Protein AF-A0A7X6Y5I0-F1 (afdb_monomer)

Secondary structure (DSSP, 8-state):
--HHHHHHHTTS-HHHHHTT-SSHHHHHHHHHHHHHHHHHHHHHHHHTT--SHHHHHHHHHHHHHHHHHH-HHHHHIIIIIT--S-HHHHHHHHHHHHHHHHHHHHHHHHHHHTT-B-TTS-HHHHHHHHHHHHHHHHHHHHHHT--S-GGGGHHHHHHHHHHHHB---

Structure (mmCIF, N/CA/C/O backbone):
data_AF-A0A7X6Y5I0-F1
#
_entry.id   AF-A0A7X6Y5I0-F1
#
loop_
_atom_site.group_PDB
_atom_site.id
_atom_site.type_symbol
_atom_site.label_atom_id
_atom_site.label_alt_id
_atom_site.label_comp_id
_atom_site.label_asym_id
_atom_site.label_entity_id
_atom_site.label_seq_id
_atom_site.pdbx_PDB_ins_code
_atom_site.Cartn_x
_atom_site.Cartn_y
_atom_site.Cartn_z
_atom_site.occupancy
_atom_site.B_iso_or_equiv
_atom_site.auth_seq_id
_atom_site.auth_comp_id
_atom_site.auth_asym_id
_atom_site.auth_atom_id
_atom_site.pdbx_PDB_model_num
ATOM 1 N N . THR A 1 1 ? 11.847 5.001 -22.463 1.00 60.69 1 THR A N 1
ATOM 2 C CA . THR A 1 1 ? 12.990 4.065 -22.588 1.00 60.69 1 THR A CA 1
ATOM 3 C C . THR A 1 1 ? 12.675 3.040 -23.655 1.00 60.69 1 THR A C 1
ATOM 5 O O . THR A 1 1 ? 11.566 2.531 -23.629 1.00 60.69 1 THR A O 1
ATOM 8 N N . GLN A 1 2 ? 13.578 2.782 -24.606 1.00 79.06 2 GLN A N 1
ATOM 9 C CA . GLN A 1 2 ? 13.380 1.762 -25.652 1.00 79.06 2 GLN A CA 1
ATOM 10 C C . GLN A 1 2 ? 13.769 0.368 -25.135 1.00 79.06 2 GLN A C 1
ATOM 12 O O . GLN A 1 2 ? 14.699 0.272 -24.335 1.00 79.06 2 GLN A O 1
ATOM 17 N N . VAL A 1 3 ? 13.113 -0.692 -25.620 1.00 80.06 3 VAL A N 1
ATOM 18 C CA . VAL A 1 3 ? 13.410 -2.100 -25.270 1.00 80.06 3 VAL A CA 1
ATOM 19 C C . VAL A 1 3 ? 14.892 -2.440 -25.495 1.00 80.06 3 VAL A C 1
ATOM 21 O O . VAL A 1 3 ? 15.520 -3.036 -24.627 1.00 80.06 3 VAL A O 1
ATOM 24 N N . ALA A 1 4 ? 15.497 -1.932 -26.572 1.00 79.12 4 ALA A N 1
ATOM 25 C CA . ALA A 1 4 ? 16.930 -2.079 -26.853 1.00 79.12 4 ALA A CA 1
ATOM 26 C C . ALA A 1 4 ? 17.844 -1.507 -25.748 1.00 79.12 4 ALA A C 1
ATOM 28 O O . ALA A 1 4 ? 18.912 -2.040 -25.459 1.00 79.12 4 ALA A O 1
ATOM 29 N N . ARG A 1 5 ? 17.425 -0.428 -25.065 1.00 83.44 5 ARG A N 1
ATOM 30 C CA . ARG A 1 5 ? 18.179 0.095 -23.912 1.00 83.44 5 ARG A CA 1
ATOM 31 C C . ARG A 1 5 ? 18.096 -0.842 -22.710 1.00 83.44 5 ARG A C 1
ATOM 33 O O . ARG A 1 5 ? 19.075 -0.941 -21.986 1.00 83.44 5 ARG A O 1
ATOM 40 N N . ILE A 1 6 ? 16.960 -1.510 -22.510 1.00 82.38 6 ILE A N 1
ATOM 41 C CA . ILE A 1 6 ? 16.786 -2.502 -21.439 1.00 82.38 6 ILE A CA 1
ATOM 42 C C . ILE A 1 6 ? 17.673 -3.719 -21.718 1.00 82.38 6 ILE A C 1
ATOM 44 O O . ILE A 1 6 ? 18.397 -4.147 -20.827 1.00 82.38 6 ILE A O 1
ATOM 48 N N . ALA A 1 7 ? 17.681 -4.214 -22.959 1.00 83.81 7 ALA A N 1
ATOM 49 C CA . ALA A 1 7 ? 18.542 -5.318 -23.383 1.00 83.81 7 ALA A CA 1
ATOM 50 C C . ALA A 1 7 ? 20.028 -5.005 -23.145 1.00 83.81 7 ALA A C 1
ATOM 52 O O . ALA A 1 7 ? 20.736 -5.785 -22.507 1.00 83.81 7 ALA A O 1
ATOM 53 N N . LYS A 1 8 ? 20.469 -3.811 -23.566 1.00 85.88 8 LYS A N 1
ATOM 54 C CA . LYS A 1 8 ? 21.837 -3.331 -23.348 1.00 85.88 8 LYS A CA 1
ATOM 55 C C . LYS A 1 8 ? 22.211 -3.276 -21.866 1.00 85.88 8 LYS A C 1
ATOM 57 O O . LYS A 1 8 ? 23.286 -3.747 -21.509 1.00 85.88 8 LYS A O 1
ATOM 62 N N . GLU A 1 9 ? 21.350 -2.714 -21.019 1.00 87.12 9 GLU A N 1
ATOM 63 C CA . GLU A 1 9 ? 21.617 -2.603 -19.578 1.00 87.12 9 GLU A CA 1
ATOM 64 C C . GLU A 1 9 ? 21.626 -3.977 -18.888 1.00 87.12 9 GLU A C 1
ATOM 66 O O . GLU A 1 9 ? 22.405 -4.208 -17.969 1.00 87.12 9 GLU A O 1
ATOM 71 N N . ALA A 1 10 ? 20.796 -4.909 -19.366 1.00 86.00 10 ALA A N 1
ATOM 72 C CA . ALA A 1 10 ? 20.735 -6.287 -18.888 1.00 86.00 10 ALA A CA 1
ATOM 73 C C . ALA A 1 10 ? 21.847 -7.192 -19.460 1.00 86.00 10 ALA A C 1
ATOM 75 O O . ALA A 1 10 ? 21.941 -8.355 -19.072 1.00 86.00 10 ALA A O 1
ATOM 76 N N . GLY A 1 11 ? 22.682 -6.692 -20.380 1.00 86.38 11 GLY A N 1
ATOM 77 C CA . GLY A 1 11 ? 23.762 -7.463 -21.000 1.00 86.38 11 GLY A CA 1
ATOM 78 C C . GLY A 1 11 ? 23.284 -8.586 -21.929 1.00 86.38 11 GLY A C 1
ATOM 79 O O . GLY A 1 11 ? 24.015 -9.550 -22.146 1.00 86.38 11 GLY A O 1
ATOM 80 N N . VAL A 1 12 ? 22.068 -8.479 -22.474 1.00 88.69 12 VAL A N 1
ATOM 81 C CA . VAL A 1 12 ? 21.473 -9.470 -23.385 1.00 88.69 12 VAL A CA 1
ATOM 82 C C . VAL A 1 12 ? 21.225 -8.873 -24.769 1.00 88.69 12 VAL A C 1
ATOM 84 O O . VAL A 1 12 ? 21.152 -7.657 -24.937 1.00 88.69 12 VAL A O 1
ATOM 87 N N . ALA A 1 13 ? 21.085 -9.728 -25.784 1.00 85.88 13 ALA A N 1
ATOM 88 C CA . ALA A 1 13 ? 20.689 -9.289 -27.118 1.00 85.88 13 ALA A CA 1
ATOM 89 C C . ALA A 1 13 ? 19.217 -8.840 -27.140 1.00 85.88 13 ALA A C 1
ATOM 91 O O . ALA A 1 13 ? 18.383 -9.409 -26.435 1.00 85.88 13 ALA A O 1
ATOM 92 N N . ASP A 1 14 ? 18.877 -7.884 -28.010 1.00 81.06 14 ASP A N 1
ATOM 93 C CA . ASP A 1 14 ? 17.506 -7.369 -28.163 1.00 81.06 14 ASP A CA 1
ATOM 94 C C . ASP A 1 14 ? 16.486 -8.494 -28.399 1.00 81.06 14 ASP A C 1
ATOM 96 O O . ASP A 1 14 ? 15.423 -8.516 -27.780 1.00 81.06 14 ASP A O 1
ATOM 100 N N . GLY A 1 15 ? 16.840 -9.476 -29.239 1.00 82.00 15 GLY A N 1
ATOM 101 C CA . GLY A 1 15 ? 15.997 -10.638 -29.527 1.00 82.00 15 GLY A CA 1
ATOM 102 C C . GLY A 1 15 ? 15.688 -11.501 -28.300 1.00 82.00 15 GLY A C 1
ATOM 103 O O . GLY A 1 15 ? 14.612 -12.084 -28.237 1.00 82.00 15 GLY A O 1
ATOM 104 N N . THR A 1 16 ? 16.576 -11.538 -27.299 1.00 85.38 16 THR A N 1
ATOM 105 C CA . THR A 1 16 ? 16.364 -12.296 -26.057 1.00 85.38 16 THR A CA 1
ATOM 106 C C . THR A 1 16 ? 15.243 -11.692 -25.221 1.00 85.38 16 THR A C 1
ATOM 108 O O . THR A 1 16 ? 14.474 -12.437 -24.626 1.00 85.38 16 THR A O 1
ATOM 111 N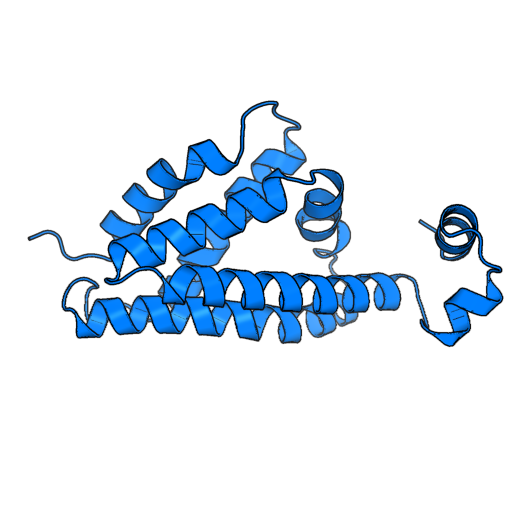 N . ILE A 1 17 ? 15.102 -10.362 -25.198 1.00 86.00 17 ILE A N 1
ATOM 112 C CA . ILE A 1 17 ? 14.001 -9.704 -24.478 1.00 86.00 17 ILE A CA 1
ATOM 113 C C . ILE A 1 17 ? 12.653 -10.053 -25.120 1.00 86.00 17 ILE A C 1
ATOM 115 O O . ILE A 1 17 ? 11.706 -10.375 -24.405 1.00 86.00 17 ILE A O 1
ATOM 119 N N . TYR A 1 18 ? 12.587 -10.080 -26.456 1.00 84.44 18 TYR A N 1
ATOM 120 C CA . TYR A 1 18 ? 11.363 -10.418 -27.192 1.00 84.44 18 TYR A CA 1
ATOM 121 C C . TYR A 1 18 ? 10.918 -11.884 -27.058 1.00 84.44 18 TYR A C 1
ATOM 123 O O . TYR A 1 18 ? 9.782 -12.202 -27.400 1.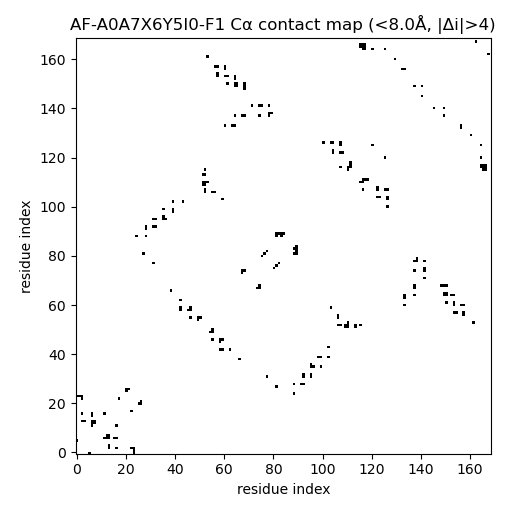00 84.44 18 TYR A O 1
ATOM 131 N N . LEU A 1 19 ? 11.769 -12.776 -26.531 1.00 84.50 19 LEU A N 1
ATOM 132 C CA . LEU A 1 19 ? 11.352 -14.135 -26.159 1.00 84.50 19 LEU A CA 1
ATOM 133 C C . LEU A 1 19 ? 10.432 -14.151 -24.932 1.00 84.50 19 LEU A C 1
ATOM 135 O O . LEU A 1 19 ? 9.651 -15.087 -24.779 1.00 84.50 19 LEU A O 1
ATOM 139 N N . TYR A 1 20 ? 10.541 -13.144 -24.062 1.00 84.19 20 TYR A N 1
ATOM 140 C CA . TYR A 1 20 ? 9.808 -13.077 -22.796 1.00 84.19 20 TYR A CA 1
ATOM 141 C C . TYR A 1 20 ? 8.751 -11.976 -22.775 1.00 84.19 20 TYR A C 1
ATOM 143 O O . TYR A 1 20 ? 7.773 -12.106 -22.045 1.00 84.19 20 TYR A O 1
ATOM 151 N N . PHE A 1 21 ? 8.932 -10.911 -23.561 1.00 88.06 21 PHE A N 1
ATOM 152 C CA . PHE A 1 21 ? 8.067 -9.738 -23.519 1.00 88.06 21 PHE A CA 1
ATOM 153 C C . PHE A 1 21 ? 7.752 -9.207 -24.910 1.00 88.06 21 PHE A C 1
ATOM 155 O O . PHE A 1 21 ? 8.618 -9.087 -25.774 1.00 88.06 21 PHE A O 1
ATOM 162 N N . THR A 1 22 ? 6.500 -8.821 -25.108 1.00 86.00 22 THR A N 1
ATOM 163 C CA . THR A 1 22 ? 5.992 -8.317 -26.389 1.00 86.00 22 THR A CA 1
ATOM 164 C C . THR A 1 22 ? 6.188 -6.811 -26.571 1.00 86.00 22 THR A C 1
ATOM 166 O O . THR A 1 22 ? 6.285 -6.335 -27.703 1.00 86.00 22 THR A O 1
ATOM 169 N N . SER A 1 23 ? 6.291 -6.052 -25.477 1.00 86.00 23 SER A N 1
ATOM 170 C CA . SER A 1 23 ? 6.506 -4.603 -25.499 1.00 86.00 23 SER A CA 1
ATOM 171 C C . SER A 1 23 ? 7.187 -4.090 -24.222 1.00 86.00 23 SER A C 1
ATOM 173 O O . SER A 1 23 ? 7.437 -4.837 -23.275 1.00 86.00 23 SER A O 1
ATOM 175 N N . LYS A 1 24 ? 7.491 -2.786 -24.172 1.00 82.94 24 LYS A N 1
ATOM 176 C CA . LYS A 1 24 ? 7.984 -2.130 -22.947 1.00 82.94 24 LYS A CA 1
ATOM 177 C C . LYS A 1 24 ? 6.917 -2.172 -21.847 1.00 82.94 24 LYS A C 1
ATOM 179 O O . LYS A 1 24 ? 7.240 -2.335 -20.674 1.00 82.94 24 LYS A O 1
ATOM 184 N N . GLU A 1 25 ? 5.661 -2.000 -22.226 1.00 85.56 25 GLU A N 1
ATOM 185 C CA . GLU A 1 25 ? 4.511 -2.029 -21.330 1.00 85.56 25 GLU A CA 1
ATOM 186 C C . GLU A 1 25 ? 4.360 -3.432 -20.721 1.00 85.56 25 GLU A C 1
ATOM 188 O O . GLU A 1 25 ? 4.156 -3.546 -19.514 1.00 85.56 25 GLU A O 1
ATOM 193 N N . ASP A 1 26 ? 4.587 -4.484 -21.513 1.00 87.25 26 ASP A N 1
ATOM 194 C CA . ASP A 1 26 ? 4.622 -5.881 -21.059 1.00 87.25 26 ASP A CA 1
ATOM 195 C C . ASP A 1 26 ? 5.693 -6.144 -20.000 1.00 87.25 26 ASP A C 1
ATOM 197 O O . ASP A 1 26 ? 5.415 -6.727 -18.949 1.00 87.25 26 ASP A O 1
ATOM 201 N N . ILE A 1 27 ? 6.892 -5.593 -20.204 1.00 87.88 27 ILE A N 1
ATOM 202 C CA . ILE A 1 27 ? 7.959 -5.623 -19.195 1.00 87.88 27 ILE A CA 1
ATOM 203 C C . ILE A 1 27 ? 7.502 -4.927 -17.905 1.00 87.88 27 ILE A C 1
ATOM 205 O O . ILE A 1 27 ? 7.696 -5.461 -16.815 1.00 87.88 27 ILE A O 1
ATOM 209 N N . LEU A 1 28 ? 6.897 -3.739 -18.009 1.00 86.62 28 LEU A N 1
ATOM 210 C CA . LEU A 1 28 ? 6.471 -2.955 -16.846 1.00 86.62 28 LEU A CA 1
ATOM 211 C C . LEU A 1 28 ? 5.365 -3.652 -16.044 1.00 86.62 28 LEU A C 1
ATOM 213 O O . LEU A 1 28 ? 5.452 -3.713 -14.817 1.00 86.62 28 LEU A O 1
ATOM 217 N N . VAL A 1 29 ? 4.347 -4.190 -16.720 1.00 88.88 29 VAL A N 1
ATOM 218 C CA . VAL A 1 29 ? 3.242 -4.916 -16.076 1.00 88.88 29 VAL A CA 1
ATOM 219 C C . VAL A 1 29 ? 3.740 -6.211 -15.441 1.00 88.88 29 VAL A C 1
ATOM 221 O O . VAL A 1 29 ? 3.394 -6.488 -14.292 1.00 88.88 29 VAL A O 1
ATOM 224 N N . SER A 1 30 ? 4.588 -6.970 -16.137 1.00 90.06 30 SER A N 1
ATOM 225 C CA . SER A 1 30 ? 5.158 -8.217 -15.616 1.00 90.06 30 SER A CA 1
ATOM 226 C C . SER A 1 30 ? 6.036 -7.974 -14.388 1.00 90.06 30 SER A C 1
ATOM 228 O O . SER A 1 30 ? 5.854 -8.626 -13.358 1.00 90.06 30 SER A O 1
ATOM 230 N N . LEU A 1 31 ? 6.920 -6.972 -14.449 1.00 88.75 31 LEU A N 1
ATOM 231 C CA . LEU A 1 31 ? 7.750 -6.565 -13.314 1.00 88.75 31 LEU A CA 1
ATOM 232 C C . LEU A 1 31 ? 6.892 -6.115 -12.124 1.00 88.75 31 LEU A C 1
ATOM 234 O O . LEU A 1 31 ? 7.176 -6.465 -10.979 1.00 88.75 31 LEU A O 1
ATOM 238 N N . PHE A 1 32 ? 5.833 -5.342 -12.376 1.00 90.69 32 PHE A N 1
ATOM 239 C CA . PHE A 1 32 ? 4.920 -4.914 -11.322 1.00 90.69 32 PHE A CA 1
ATOM 240 C C . PHE A 1 32 ? 4.195 -6.096 -10.676 1.00 90.69 32 PHE A C 1
ATOM 242 O O . PHE A 1 32 ? 4.085 -6.145 -9.452 1.00 90.69 32 PHE A O 1
ATOM 249 N N . ALA A 1 33 ? 3.723 -7.053 -11.476 1.00 91.88 33 ALA A N 1
ATOM 250 C CA . ALA A 1 33 ? 3.041 -8.241 -10.981 1.00 91.88 33 ALA A CA 1
ATOM 251 C C . ALA A 1 33 ? 3.940 -9.076 -10.059 1.00 91.88 33 ALA A C 1
ATOM 253 O O . ALA A 1 33 ? 3.511 -9.440 -8.963 1.00 91.88 33 ALA A O 1
ATOM 254 N N . GLU A 1 34 ? 5.191 -9.312 -10.463 1.00 92.25 34 GLU A N 1
ATOM 255 C CA . GLU A 1 34 ? 6.198 -10.003 -9.650 1.00 92.25 34 GLU A CA 1
ATOM 256 C C . GLU A 1 34 ? 6.439 -9.264 -8.327 1.00 92.25 34 GLU A C 1
ATOM 258 O O . GLU A 1 34 ? 6.250 -9.826 -7.247 1.00 92.25 34 GLU A O 1
ATOM 263 N N . LYS A 1 35 ? 6.759 -7.963 -8.392 1.00 91.69 35 LYS A N 1
ATOM 264 C CA . LYS A 1 35 ? 7.065 -7.168 -7.193 1.00 91.69 35 LYS A CA 1
ATOM 265 C C . LYS A 1 35 ? 5.877 -7.013 -6.256 1.00 91.69 35 LYS A C 1
ATOM 267 O O . LYS A 1 35 ? 6.066 -6.978 -5.043 1.00 91.69 35 LYS A O 1
ATOM 272 N N . MET A 1 36 ? 4.659 -6.945 -6.782 1.00 93.94 36 MET A N 1
ATOM 273 C CA . MET A 1 36 ? 3.453 -6.927 -5.959 1.00 93.94 36 MET A CA 1
ATOM 274 C C . MET A 1 36 ? 3.200 -8.288 -5.293 1.00 93.94 36 MET A C 1
ATOM 276 O O . MET A 1 36 ? 2.725 -8.338 -4.158 1.00 93.94 36 MET A O 1
ATOM 280 N N . GLY A 1 37 ? 3.552 -9.391 -5.960 1.00 95.19 37 GLY A N 1
ATOM 281 C CA . GLY A 1 37 ? 3.545 -10.728 -5.368 1.00 95.19 37 GLY A CA 1
ATOM 282 C C . GLY A 1 37 ? 4.482 -10.828 -4.162 1.00 95.19 37 GLY A C 1
ATOM 283 O O . GLY A 1 37 ? 4.047 -11.234 -3.079 1.00 95.19 37 GLY A O 1
ATOM 284 N N . ASP A 1 38 ? 5.728 -10.377 -4.320 1.00 95.31 38 ASP A N 1
ATOM 285 C CA . ASP A 1 38 ? 6.713 -10.306 -3.23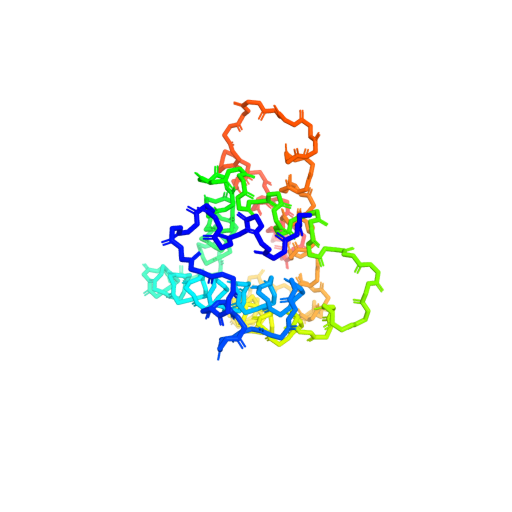2 1.00 95.31 38 ASP A CA 1
ATOM 286 C C . ASP A 1 38 ? 6.214 -9.409 -2.092 1.00 95.31 38 ASP A C 1
ATOM 288 O O . ASP A 1 38 ? 6.222 -9.803 -0.924 1.00 95.31 38 ASP A O 1
ATOM 292 N N . PHE A 1 39 ? 5.714 -8.218 -2.443 1.00 95.94 39 PHE A N 1
ATOM 293 C CA . PHE A 1 39 ? 5.187 -7.235 -1.500 1.00 95.94 39 PHE A CA 1
ATOM 294 C C . PHE A 1 39 ? 4.096 -7.827 -0.605 1.00 95.94 39 PHE A C 1
ATOM 296 O O . PHE A 1 39 ? 4.164 -7.703 0.619 1.00 95.94 39 PHE A O 1
ATOM 303 N N . VAL A 1 4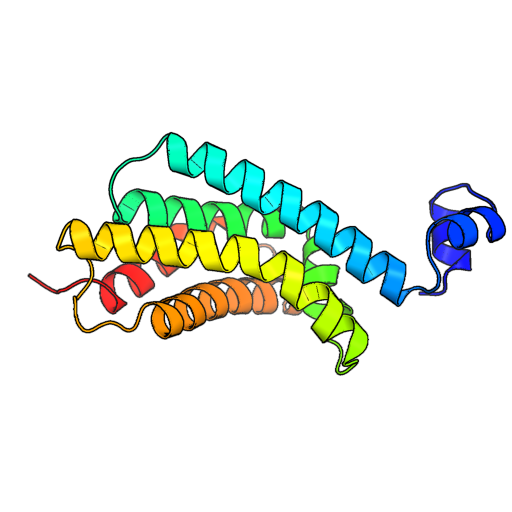0 ? 3.099 -8.481 -1.207 1.00 97.44 40 VAL A N 1
ATOM 304 C CA . VAL A 1 40 ? 1.973 -9.075 -0.477 1.00 97.44 40 VAL A CA 1
ATOM 305 C C . VAL A 1 40 ? 2.414 -10.275 0.351 1.00 97.44 40 VAL A C 1
ATOM 307 O O . VAL A 1 40 ? 1.911 -10.457 1.459 1.00 97.44 40 VAL A O 1
ATOM 310 N N . SER A 1 41 ? 3.348 -11.082 -0.153 1.00 97.94 41 SER A N 1
ATOM 311 C CA . SER A 1 41 ? 3.866 -12.244 0.576 1.00 97.94 41 SER A CA 1
ATOM 312 C C . SER A 1 41 ? 4.578 -11.807 1.857 1.00 97.94 41 SER A C 1
ATOM 314 O O . SER A 1 41 ? 4.210 -12.244 2.946 1.00 97.94 41 SER A O 1
ATOM 316 N N . GLN A 1 42 ? 5.491 -10.840 1.749 1.00 98.06 42 GLN A N 1
ATOM 317 C CA . GLN A 1 42 ? 6.191 -10.266 2.900 1.00 98.06 42 GLN A CA 1
ATOM 318 C C . GLN A 1 42 ? 5.230 -9.579 3.877 1.00 98.06 42 GLN A C 1
ATOM 320 O O . GLN A 1 42 ? 5.352 -9.749 5.089 1.00 98.06 42 GLN A O 1
ATOM 325 N N . LEU A 1 43 ? 4.237 -8.838 3.369 1.00 98.31 43 LEU A N 1
ATOM 326 C CA . LEU A 1 43 ? 3.227 -8.206 4.217 1.00 98.31 43 LEU A CA 1
ATOM 327 C C . LEU A 1 43 ? 2.467 -9.250 5.043 1.00 98.31 43 LEU A C 1
ATOM 329 O O . LEU A 1 43 ? 2.294 -9.072 6.245 1.00 98.31 43 LEU A O 1
ATOM 333 N N . LYS A 1 44 ? 2.037 -10.352 4.422 1.00 98.12 44 LYS A N 1
ATOM 334 C CA . LYS A 1 44 ? 1.332 -11.432 5.126 1.00 98.12 44 LYS A CA 1
ATOM 335 C C . LYS A 1 44 ? 2.197 -12.083 6.201 1.00 98.12 44 LYS A C 1
ATOM 337 O O . LYS A 1 44 ? 1.693 -12.348 7.288 1.00 98.12 44 LYS A O 1
ATOM 342 N N . GLU A 1 45 ? 3.483 -12.297 5.936 1.00 98.38 45 GLU A N 1
ATOM 343 C CA . GLU A 1 45 ? 4.419 -12.810 6.942 1.00 98.38 45 GLU A CA 1
ATOM 344 C C . GLU A 1 45 ? 4.560 -11.866 8.139 1.00 98.38 45 GLU A C 1
ATOM 346 O O . GLU A 1 45 ? 4.586 -12.329 9.280 1.00 98.38 45 GLU A O 1
ATOM 351 N N . LYS A 1 46 ? 4.628 -10.549 7.899 1.00 98.38 46 LYS A N 1
ATOM 352 C CA . LYS A 1 46 ? 4.667 -9.545 8.973 1.00 98.38 46 LYS A CA 1
ATOM 353 C C . LYS A 1 46 ? 3.353 -9.524 9.759 1.00 98.38 46 LYS A C 1
ATOM 355 O O . LYS A 1 46 ? 3.381 -9.556 10.987 1.00 98.38 46 LYS A O 1
ATOM 360 N N . LEU A 1 47 ? 2.211 -9.544 9.069 1.00 98.25 47 LEU A N 1
ATOM 361 C CA . LEU A 1 47 ? 0.885 -9.551 9.696 1.00 98.25 47 LEU A CA 1
ATOM 362 C C . LEU A 1 47 ? 0.632 -10.806 10.540 1.00 98.25 47 LEU A C 1
ATOM 364 O O . LEU A 1 47 ? -0.020 -10.713 11.572 1.00 98.25 47 LEU A O 1
ATOM 368 N N . ALA A 1 48 ? 1.187 -11.959 10.161 1.00 97.75 48 ALA A N 1
ATOM 369 C CA . ALA A 1 48 ? 1.076 -13.195 10.939 1.00 97.75 48 ALA A CA 1
ATOM 370 C C . ALA A 1 48 ? 1.791 -13.140 12.305 1.00 97.75 48 ALA A C 1
ATOM 372 O O . ALA A 1 48 ? 1.565 -14.004 13.149 1.00 97.75 48 ALA A O 1
ATOM 373 N N . ARG A 1 49 ? 2.667 -12.149 12.528 1.00 97.69 49 ARG A N 1
ATOM 374 C CA . ARG A 1 49 ? 3.446 -11.981 13.769 1.00 97.69 49 ARG A CA 1
ATOM 375 C C . ARG A 1 49 ? 2.845 -10.958 14.730 1.00 97.69 49 ARG A C 1
ATOM 377 O O . ARG A 1 49 ? 3.380 -10.780 15.821 1.00 97.69 49 ARG A O 1
ATOM 384 N N . VAL A 1 50 ? 1.774 -10.277 14.332 1.00 97.38 50 VAL A N 1
ATOM 385 C CA . VAL A 1 50 ? 1.115 -9.244 15.135 1.00 97.38 50 VAL A CA 1
ATOM 386 C C . VAL A 1 50 ? -0.358 -9.578 15.324 1.00 97.38 50 VAL A C 1
ATOM 388 O O . VAL A 1 50 ? -0.985 -10.232 14.492 1.00 97.38 50 VAL A O 1
ATOM 391 N N . THR A 1 51 ? -0.923 -9.118 16.433 1.00 94.31 51 THR A N 1
ATOM 392 C CA . THR A 1 51 ? -2.321 -9.366 16.792 1.00 94.31 51 THR A CA 1
ATOM 393 C C . THR A 1 51 ? -3.037 -8.059 17.076 1.00 94.31 51 THR A C 1
ATOM 395 O O . THR A 1 51 ? -2.466 -7.162 17.696 1.00 94.31 51 THR A O 1
ATOM 398 N N . GLY A 1 52 ? -4.307 -7.995 16.688 1.00 94.69 52 GLY A N 1
ATOM 399 C CA . GLY A 1 52 ? -5.162 -6.836 16.896 1.00 94.69 52 GLY A CA 1
ATOM 400 C C . GLY A 1 52 ? -5.056 -5.805 15.777 1.00 94.69 52 GLY A C 1
ATOM 401 O O . GLY A 1 52 ? -3.995 -5.581 15.185 1.00 94.69 52 GLY A O 1
ATOM 402 N N . PHE A 1 53 ? -6.180 -5.146 15.514 1.00 95.88 53 PHE A N 1
ATOM 403 C CA . PHE A 1 53 ? -6.344 -4.222 14.395 1.00 95.88 53 PHE A CA 1
ATOM 404 C C . PHE A 1 53 ? -5.286 -3.115 14.333 1.00 95.88 53 PHE A C 1
ATOM 406 O O . PHE A 1 53 ? -4.756 -2.827 13.262 1.00 95.88 53 PHE A O 1
ATOM 413 N N . LYS A 1 54 ? -4.954 -2.497 15.473 1.00 96.06 54 LYS A N 1
ATOM 414 C CA . LYS A 1 54 ? -4.027 -1.355 15.518 1.00 96.06 54 LYS A CA 1
ATOM 415 C C . LYS A 1 54 ? -2.628 -1.733 15.033 1.00 96.06 54 LYS A C 1
ATOM 417 O O . LYS A 1 54 ? -2.069 -1.054 14.175 1.00 96.06 54 LYS A O 1
ATOM 422 N N . GLU A 1 55 ? -2.088 -2.845 15.528 1.00 97.69 55 GLU A N 1
ATOM 423 C CA . GLU A 1 55 ? -0.758 -3.308 15.123 1.00 97.69 55 GLU A CA 1
ATOM 424 C C . GLU A 1 55 ? -0.748 -3.822 13.684 1.00 97.69 55 GLU A C 1
ATOM 426 O O . GLU A 1 55 ? 0.211 -3.579 12.950 1.00 97.69 55 GLU A O 1
ATOM 431 N N . GLN A 1 56 ? -1.832 -4.457 13.230 1.00 98.06 56 GLN A N 1
ATOM 432 C CA . GLN A 1 56 ? -1.981 -4.842 11.826 1.00 98.06 56 GLN A CA 1
ATOM 433 C C . GLN A 1 56 ? -2.021 -3.620 10.897 1.00 98.06 56 GLN A C 1
ATOM 435 O O . GLN A 1 56 ? -1.323 -3.599 9.882 1.00 98.06 56 GLN A O 1
ATOM 440 N N . LEU A 1 57 ? -2.782 -2.580 11.253 1.00 98.19 57 LEU A N 1
ATOM 441 C CA . LEU A 1 57 ? -2.867 -1.334 10.492 1.00 98.19 57 LEU A CA 1
ATOM 442 C C . LEU A 1 57 ? -1.508 -0.624 10.435 1.00 98.19 57 LEU A C 1
ATOM 444 O O . LEU A 1 57 ? -1.062 -0.254 9.347 1.00 98.19 57 LEU A O 1
ATOM 448 N N . ARG A 1 58 ? -0.821 -0.486 11.578 1.00 97.88 58 ARG A N 1
ATOM 449 C CA . ARG A 1 58 ? 0.530 0.094 11.637 1.00 97.88 58 ARG A CA 1
ATOM 450 C C . ARG A 1 58 ? 1.510 -0.706 10.779 1.00 97.88 58 ARG A C 1
ATOM 452 O O . ARG A 1 58 ? 2.236 -0.115 9.985 1.00 97.88 58 ARG A O 1
ATOM 459 N N . THR A 1 59 ? 1.494 -2.036 10.883 1.00 98.31 59 THR A N 1
ATOM 460 C CA . THR A 1 59 ? 2.362 -2.935 10.100 1.00 98.31 59 THR A CA 1
ATOM 461 C C . THR A 1 59 ? 2.147 -2.759 8.601 1.00 98.31 59 THR A C 1
ATOM 463 O O . THR A 1 59 ? 3.110 -2.703 7.839 1.00 98.31 59 THR A O 1
ATOM 466 N N . LEU A 1 60 ? 0.891 -2.636 8.171 1.00 98.19 60 LEU A N 1
ATOM 467 C CA . LEU A 1 60 ? 0.539 -2.458 6.768 1.00 98.19 60 LEU A CA 1
ATOM 468 C C . LEU A 1 60 ? 1.064 -1.127 6.217 1.00 98.19 60 LEU A C 1
ATOM 470 O O . LEU A 1 60 ? 1.705 -1.109 5.165 1.00 98.19 60 LEU A O 1
ATOM 474 N N . ILE A 1 61 ? 0.841 -0.029 6.945 1.00 98.38 61 ILE A N 1
ATOM 475 C CA . ILE A 1 61 ? 1.328 1.305 6.567 1.00 98.38 61 ILE A CA 1
ATOM 476 C C . ILE A 1 61 ? 2.859 1.317 6.531 1.00 98.38 61 ILE A C 1
ATOM 478 O O . ILE A 1 61 ? 3.444 1.727 5.530 1.00 98.38 61 ILE A O 1
ATOM 482 N N . ALA A 1 62 ? 3.506 0.823 7.590 1.00 97.81 62 ALA A N 1
ATOM 483 C CA . ALA A 1 62 ? 4.959 0.787 7.698 1.00 97.81 62 ALA A CA 1
ATOM 484 C C . ALA A 1 62 ? 5.592 -0.029 6.564 1.00 97.81 62 ALA A C 1
ATOM 486 O O . ALA A 1 62 ? 6.508 0.457 5.912 1.00 97.81 62 ALA A O 1
ATOM 487 N N . HIS A 1 63 ? 5.062 -1.220 6.266 1.00 97.62 63 HIS A N 1
ATOM 488 C CA . HIS A 1 63 ? 5.560 -2.066 5.177 1.00 97.62 63 HIS A CA 1
ATOM 489 C C . HIS A 1 63 ? 5.430 -1.390 3.807 1.00 97.62 63 HIS A C 1
ATOM 491 O O . HIS A 1 63 ? 6.356 -1.444 3.002 1.00 97.62 63 HIS A O 1
ATOM 497 N N . HIS A 1 64 ? 4.313 -0.704 3.543 1.00 97.12 64 HIS A N 1
ATOM 498 C CA . HIS A 1 64 ? 4.127 0.035 2.291 1.00 97.12 64 HIS A CA 1
ATOM 499 C C . HIS A 1 64 ? 5.174 1.150 2.129 1.00 97.12 64 HIS A C 1
ATOM 501 O O . HIS A 1 64 ? 5.832 1.243 1.089 1.00 97.12 64 HIS A O 1
ATOM 507 N N . LEU A 1 65 ? 5.366 1.960 3.172 1.00 96.06 65 LEU A N 1
ATOM 508 C CA . LEU A 1 65 ? 6.341 3.050 3.163 1.00 96.06 65 LEU A CA 1
ATOM 509 C C . LEU A 1 65 ? 7.786 2.540 3.113 1.00 96.06 65 LEU A C 1
ATOM 511 O O . LEU A 1 65 ? 8.607 3.130 2.420 1.00 96.06 65 LEU A O 1
ATOM 515 N N . GLU A 1 66 ? 8.102 1.449 3.811 1.00 94.81 66 GLU A N 1
ATOM 516 C CA . GLU A 1 66 ? 9.434 0.835 3.839 1.00 94.81 66 GLU A CA 1
ATOM 517 C C . GLU A 1 66 ? 9.831 0.315 2.455 1.00 94.81 66 GLU A C 1
ATOM 519 O O . GLU A 1 66 ? 10.891 0.676 1.941 1.00 94.81 66 GLU A O 1
ATOM 524 N N . VAL A 1 67 ? 8.965 -0.475 1.808 1.00 93.31 67 VAL A N 1
ATOM 525 C CA . VAL A 1 67 ? 9.284 -1.060 0.499 1.00 93.31 67 VAL A CA 1
ATOM 526 C C . VAL A 1 67 ? 9.510 0.035 -0.543 1.00 93.31 67 VAL A C 1
ATOM 528 O O . VAL A 1 67 ? 10.519 -0.005 -1.247 1.00 93.31 67 VAL A O 1
ATOM 531 N N . LEU A 1 68 ? 8.640 1.048 -0.617 1.00 91.69 68 LEU A N 1
ATOM 532 C CA . LEU A 1 68 ? 8.812 2.128 -1.597 1.00 91.69 68 LEU A CA 1
ATOM 533 C C . LEU A 1 68 ? 9.885 3.150 -1.189 1.00 91.69 68 LEU A C 1
ATOM 535 O O . LEU A 1 68 ? 10.531 3.737 -2.054 1.00 91.69 68 LEU A O 1
ATOM 539 N N . GLY A 1 69 ? 10.140 3.328 0.105 1.00 90.12 69 GLY A N 1
ATOM 540 C CA . GLY A 1 69 ? 11.211 4.191 0.604 1.00 90.12 69 GLY A CA 1
ATOM 541 C C . GLY A 1 69 ? 12.609 3.605 0.391 1.00 90.12 69 GLY A C 1
ATOM 542 O O . GLY A 1 69 ? 13.556 4.356 0.164 1.00 90.12 69 GLY A O 1
ATOM 543 N N . SER A 1 70 ? 12.741 2.274 0.413 1.00 88.88 70 SER A N 1
ATOM 544 C CA . SER A 1 70 ? 14.028 1.574 0.278 1.00 88.88 70 SER A CA 1
ATOM 545 C C . SER A 1 70 ? 14.670 1.714 -1.107 1.00 88.88 70 SER A C 1
ATOM 547 O O . SER A 1 70 ? 15.891 1.626 -1.238 1.00 88.88 70 SER A O 1
ATOM 549 N N . ASN A 1 71 ? 13.864 1.960 -2.147 1.00 86.19 71 ASN A N 1
ATOM 550 C CA . ASN A 1 71 ? 14.338 2.089 -3.520 1.00 86.19 71 ASN A CA 1
ATOM 551 C C . ASN A 1 71 ? 13.585 3.206 -4.274 1.00 86.19 71 ASN A C 1
ATOM 553 O O . ASN A 1 71 ? 12.551 2.951 -4.900 1.00 86.19 71 ASN A O 1
ATOM 557 N N . PRO A 1 72 ? 14.125 4.441 -4.292 1.00 84.00 72 PRO A N 1
ATOM 558 C CA . PRO A 1 72 ? 13.504 5.574 -4.980 1.00 84.00 72 PRO A CA 1
ATOM 559 C C . PRO A 1 72 ? 13.262 5.341 -6.479 1.00 84.00 72 PRO A C 1
ATOM 561 O O . PRO A 1 72 ? 12.290 5.852 -7.034 1.00 84.00 72 PRO A O 1
ATOM 564 N N . ALA A 1 73 ? 14.128 4.571 -7.149 1.00 83.69 73 ALA A N 1
ATOM 565 C CA . ALA A 1 73 ? 13.962 4.260 -8.568 1.00 83.69 73 ALA A CA 1
ATOM 566 C C . ALA A 1 73 ? 12.759 3.333 -8.793 1.00 83.69 73 ALA A C 1
ATOM 568 O O . ALA A 1 73 ? 11.975 3.548 -9.715 1.00 83.69 73 ALA A O 1
ATOM 569 N N . GLN A 1 74 ? 12.564 2.349 -7.913 1.00 83.00 74 GLN A N 1
ATOM 570 C CA . GLN A 1 74 ? 11.379 1.493 -7.938 1.00 83.00 74 GLN A CA 1
ATOM 571 C C . GLN A 1 74 ? 10.106 2.287 -7.622 1.00 83.00 74 GLN A C 1
ATOM 573 O O . GLN A 1 74 ? 9.111 2.143 -8.332 1.00 83.00 74 GLN A O 1
ATOM 578 N N . ALA A 1 75 ? 10.149 3.175 -6.624 1.00 87.44 75 ALA A N 1
ATOM 579 C CA . ALA A 1 75 ? 9.024 4.049 -6.303 1.00 87.44 75 ALA A CA 1
ATOM 580 C C . ALA A 1 75 ? 8.644 4.960 -7.481 1.00 87.44 75 ALA A C 1
ATOM 582 O O . ALA A 1 75 ? 7.463 5.166 -7.747 1.00 87.44 75 ALA A O 1
ATOM 583 N N . MET A 1 76 ? 9.627 5.457 -8.238 1.00 87.19 76 MET A N 1
ATOM 584 C CA . MET A 1 76 ? 9.386 6.230 -9.459 1.00 87.19 76 MET A CA 1
ATOM 585 C C . MET A 1 76 ? 8.647 5.417 -10.528 1.00 87.19 76 MET A C 1
ATOM 587 O O . MET A 1 76 ? 7.714 5.932 -11.144 1.00 87.19 76 MET A O 1
ATOM 591 N N . VAL A 1 77 ? 9.002 4.142 -10.719 1.00 87.12 77 VAL A N 1
ATOM 592 C CA . VAL A 1 77 ? 8.284 3.266 -11.657 1.00 87.12 77 VAL A CA 1
ATOM 593 C C . VAL A 1 77 ? 6.826 3.105 -11.230 1.00 87.12 77 VAL A C 1
ATOM 595 O O . VAL A 1 77 ? 5.924 3.305 -12.042 1.00 87.12 77 VAL A O 1
ATOM 598 N N . THR A 1 78 ? 6.575 2.810 -9.953 1.00 86.94 78 THR A N 1
ATOM 599 C CA . THR A 1 78 ? 5.208 2.585 -9.464 1.00 86.94 78 THR A CA 1
ATOM 600 C C . THR A 1 78 ? 4.361 3.852 -9.427 1.00 86.94 78 THR A C 1
ATOM 602 O O . THR A 1 78 ? 3.175 3.797 -9.737 1.00 86.94 78 THR A O 1
ATOM 605 N N . GLN A 1 79 ? 4.955 4.992 -9.064 1.00 90.19 79 GLN A N 1
ATOM 606 C CA . GLN A 1 79 ? 4.211 6.230 -8.825 1.00 90.19 79 GLN A CA 1
ATOM 607 C C . GLN A 1 79 ? 4.094 7.137 -10.052 1.00 90.19 79 GLN A C 1
ATOM 609 O O . GLN A 1 79 ? 3.211 7.987 -10.082 1.00 90.19 79 GLN A O 1
ATOM 614 N N . ILE A 1 80 ? 4.946 6.963 -11.067 1.00 86.69 80 ILE A N 1
ATOM 615 C CA . ILE A 1 80 ? 4.953 7.816 -12.265 1.00 86.69 80 ILE A CA 1
ATOM 616 C C . ILE A 1 80 ? 4.771 6.977 -13.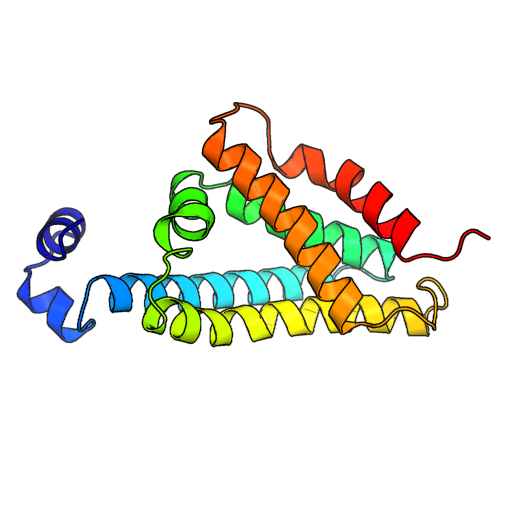531 1.00 86.69 80 ILE A C 1
ATOM 618 O O . ILE A 1 80 ? 3.813 7.187 -14.271 1.00 86.69 80 ILE A O 1
ATOM 622 N N . GLU A 1 81 ? 5.652 6.006 -13.785 1.00 84.25 81 GLU A N 1
ATOM 623 C CA . GLU A 1 81 ? 5.665 5.279 -15.068 1.00 84.25 81 GLU A CA 1
ATOM 624 C C . GLU A 1 81 ? 4.450 4.358 -15.259 1.00 84.25 81 GLU A C 1
ATOM 626 O O . GLU A 1 81 ? 3.985 4.203 -16.384 1.00 84.25 81 GLU A O 1
ATOM 631 N N . LEU A 1 82 ? 3.918 3.762 -14.186 1.00 84.00 82 LEU A N 1
ATOM 632 C CA . LEU A 1 82 ? 2.740 2.885 -14.254 1.00 84.00 82 LEU A CA 1
ATOM 633 C C . LEU A 1 82 ? 1.400 3.634 -14.237 1.00 84.00 82 LEU A C 1
ATOM 635 O O . LEU A 1 82 ? 0.376 3.035 -14.550 1.00 84.00 82 LEU A O 1
ATOM 639 N N . ARG A 1 83 ? 1.381 4.934 -13.910 1.00 80.56 83 ARG A N 1
ATOM 640 C CA . ARG A 1 83 ? 0.148 5.746 -13.839 1.00 80.56 83 ARG A CA 1
ATOM 641 C C . ARG A 1 83 ? -0.258 6.364 -15.179 1.00 80.56 83 ARG A C 1
ATOM 643 O O . ARG A 1 83 ? -0.951 7.381 -15.218 1.00 80.56 83 ARG A O 1
ATOM 650 N N . GLN A 1 84 ? 0.201 5.792 -16.287 1.00 75.12 84 GLN A N 1
ATOM 651 C CA . GLN A 1 84 ? -0.122 6.313 -17.609 1.00 75.12 84 GLN A CA 1
ATOM 652 C C . GLN A 1 84 ? -1.594 6.079 -17.967 1.00 75.12 84 GLN A C 1
ATOM 654 O O . GLN A 1 84 ? -2.248 5.157 -17.483 1.00 75.12 84 GLN A O 1
ATOM 659 N N . ILE A 1 85 ? -2.109 6.923 -18.864 1.00 67.69 85 ILE A N 1
ATOM 660 C CA . ILE A 1 85 ? -3.500 6.870 -19.352 1.00 67.69 85 ILE A CA 1
ATOM 661 C C . ILE A 1 85 ? -3.734 5.632 -20.247 1.00 67.69 85 ILE A C 1
ATOM 663 O O . ILE A 1 85 ? -4.847 5.398 -20.706 1.00 67.69 85 ILE A O 1
ATOM 667 N N . ASP A 1 86 ? -2.714 4.799 -20.464 1.00 81.62 86 ASP A N 1
ATOM 668 C CA . ASP A 1 86 ? -2.823 3.565 -21.232 1.00 81.62 86 ASP A CA 1
ATOM 669 C C . ASP A 1 86 ? -3.783 2.562 -20.546 1.00 81.62 86 ASP A C 1
ATOM 671 O O . ASP A 1 86 ? -3.504 2.075 -19.440 1.00 81.62 86 ASP A O 1
ATOM 675 N N . PRO A 1 87 ? -4.928 2.226 -21.171 1.00 81.44 87 PRO A N 1
ATOM 676 C CA . PRO A 1 87 ? -5.883 1.274 -20.610 1.00 81.44 87 PRO A CA 1
ATOM 677 C C . PRO A 1 87 ? -5.303 -0.131 -20.422 1.00 81.44 87 PRO A C 1
ATOM 679 O O . PRO A 1 87 ? -5.708 -0.829 -19.494 1.00 81.44 87 PRO A O 1
ATOM 682 N N . TRP A 1 88 ? -4.356 -0.542 -21.269 1.00 83.38 88 TRP A N 1
ATOM 683 C CA . TRP A 1 88 ? -3.726 -1.858 -21.213 1.00 83.38 88 TRP A CA 1
ATOM 684 C C . TRP A 1 88 ? -2.844 -1.985 -19.966 1.00 83.38 88 TRP A C 1
ATOM 686 O O . TRP A 1 88 ? -2.978 -2.957 -19.220 1.00 83.38 88 TRP A O 1
ATOM 696 N N . ILE A 1 89 ? -2.037 -0.959 -19.661 1.00 82.81 89 ILE A N 1
ATOM 697 C CA . ILE A 1 89 ? -1.251 -0.912 -18.415 1.00 82.81 89 ILE A CA 1
ATOM 698 C C . ILE A 1 89 ? -2.191 -0.933 -17.209 1.00 82.81 89 ILE A C 1
ATOM 700 O O . ILE A 1 89 ? -2.019 -1.755 -16.310 1.00 82.81 89 ILE A O 1
ATOM 704 N N . ASN A 1 90 ? -3.223 -0.081 -17.208 1.00 83.31 90 ASN A N 1
ATOM 705 C CA . ASN A 1 90 ? -4.197 -0.005 -16.115 1.00 83.31 90 ASN A CA 1
ATOM 706 C C . ASN A 1 90 ? -4.889 -1.352 -15.857 1.00 83.31 90 ASN A C 1
ATOM 708 O O . ASN A 1 90 ? -5.064 -1.766 -14.706 1.00 83.31 90 ASN A O 1
ATOM 712 N N . GLN A 1 91 ? -5.256 -2.066 -16.921 1.00 85.00 91 GLN A N 1
ATOM 713 C CA . GLN A 1 91 ? -5.841 -3.396 -16.811 1.00 85.00 91 GLN A CA 1
ATOM 714 C C . GLN A 1 91 ? -4.820 -4.408 -16.273 1.00 85.00 91 GLN A C 1
ATOM 716 O O . GLN A 1 91 ? -5.146 -5.154 -15.345 1.00 85.00 91 GLN A O 1
ATOM 721 N N . GLY A 1 92 ? -3.584 -4.376 -16.777 1.00 84.69 92 GLY A N 1
ATOM 722 C CA . GLY A 1 92 ? -2.487 -5.247 -16.356 1.00 84.69 92 GLY A CA 1
ATOM 723 C C . GLY A 1 92 ? -2.122 -5.115 -14.874 1.00 84.69 92 GLY A C 1
ATOM 724 O O . GLY A 1 92 ? -1.905 -6.124 -14.207 1.00 84.69 92 GLY A O 1
ATOM 725 N N . ILE A 1 93 ? -2.134 -3.898 -14.319 1.00 87.81 93 ILE A N 1
ATOM 726 C CA . ILE A 1 93 ? -1.800 -3.654 -12.901 1.00 87.81 93 ILE A CA 1
ATOM 727 C C . ILE A 1 93 ? -2.976 -3.891 -11.940 1.00 87.81 93 ILE A C 1
ATOM 729 O O . ILE A 1 93 ? -2.768 -4.135 -10.747 1.00 87.81 93 ILE A O 1
ATOM 733 N N . SER A 1 94 ? -4.219 -3.859 -12.435 1.00 86.94 94 SER A N 1
ATOM 734 C CA . SER A 1 94 ? -5.417 -4.028 -11.599 1.00 86.94 94 SER A CA 1
ATOM 735 C C . SER A 1 94 ? -5.494 -5.406 -10.929 1.00 86.94 94 SER A C 1
ATOM 737 O O . SER A 1 94 ? -5.911 -5.517 -9.772 1.00 86.94 94 SER A O 1
ATOM 739 N N . GLY A 1 95 ? -5.055 -6.452 -11.637 1.00 87.38 95 GLY A N 1
ATOM 740 C CA . GLY A 1 95 ? -4.993 -7.821 -11.131 1.00 87.38 95 GLY A CA 1
ATOM 741 C C . GLY A 1 95 ? -4.036 -7.946 -9.943 1.00 87.38 95 GLY A C 1
ATOM 742 O O . GLY A 1 95 ? -4.493 -8.300 -8.853 1.00 87.38 95 GLY A O 1
ATOM 743 N N . PRO A 1 96 ? -2.744 -7.606 -10.108 1.00 88.75 96 PRO A N 1
ATOM 744 C CA . PRO A 1 96 ? -1.770 -7.613 -9.021 1.00 88.75 96 PRO A CA 1
ATOM 745 C C . PRO A 1 96 ? -2.188 -6.790 -7.795 1.00 88.75 96 PRO A C 1
ATOM 747 O O . PRO A 1 96 ? -2.047 -7.268 -6.675 1.00 88.75 96 PRO A O 1
ATOM 750 N N . LEU A 1 97 ? -2.781 -5.601 -7.966 1.00 92.44 97 LEU A N 1
ATOM 751 C CA . LEU A 1 97 ? -3.242 -4.779 -6.833 1.00 92.44 97 LEU A CA 1
ATOM 752 C C . LEU A 1 97 ? -4.381 -5.421 -6.027 1.00 92.44 97 LEU A C 1
ATOM 754 O O . LEU A 1 97 ? -4.541 -5.147 -4.835 1.00 92.44 97 LEU A O 1
ATOM 758 N N . LYS A 1 98 ? -5.180 -6.292 -6.651 1.00 94.69 98 LYS A N 1
ATOM 759 C CA . LYS A 1 98 ? -6.331 -6.935 -6.007 1.00 94.69 98 LYS A CA 1
ATOM 760 C C . LYS A 1 98 ? -5.929 -7.782 -4.797 1.00 94.69 98 LYS A C 1
ATOM 762 O O . LYS A 1 98 ? -6.697 -7.864 -3.839 1.00 94.69 98 LYS A O 1
ATOM 767 N N . SER A 1 99 ? -4.752 -8.406 -4.823 1.00 94.38 99 SER A N 1
ATOM 768 C CA . SER A 1 99 ? -4.261 -9.221 -3.705 1.00 94.38 99 SER A CA 1
ATOM 769 C C . SER A 1 99 ? -3.927 -8.355 -2.488 1.00 94.38 99 SER A C 1
ATOM 771 O O . SER A 1 99 ? -4.325 -8.699 -1.377 1.00 94.38 99 SER A O 1
ATOM 773 N N . TYR A 1 100 ? -3.299 -7.196 -2.694 1.00 97.38 100 TYR A N 1
ATOM 774 C CA . TYR A 1 100 ? -3.032 -6.233 -1.628 1.00 97.38 100 TYR A CA 1
ATOM 775 C C . TYR A 1 100 ? -4.325 -5.627 -1.072 1.00 97.38 100 TYR A C 1
ATOM 777 O O . TYR A 1 100 ? -4.528 -5.569 0.139 1.00 97.38 100 TYR A O 1
ATOM 785 N N . PHE A 1 101 ? -5.253 -5.257 -1.955 1.00 98.06 101 PHE A N 1
ATOM 786 C CA . PHE A 1 101 ? -6.579 -4.782 -1.569 1.00 98.06 101 PHE A CA 1
ATOM 787 C C . PHE A 1 101 ? -7.317 -5.773 -0.678 1.00 98.06 101 PHE A C 1
ATOM 789 O O . PHE A 1 101 ? -7.897 -5.361 0.321 1.00 98.06 101 PHE A O 1
ATOM 796 N N . LYS A 1 102 ? -7.242 -7.068 -0.989 1.00 98.06 102 LYS A N 1
ATOM 797 C CA . LYS A 1 102 ? -7.832 -8.110 -0.151 1.00 98.06 102 LYS A CA 1
ATOM 798 C C . LYS A 1 102 ? -7.226 -8.130 1.258 1.00 98.06 102 LYS A C 1
ATOM 800 O O . LYS A 1 102 ? -7.983 -8.194 2.216 1.00 98.06 102 LYS A O 1
ATOM 805 N N . VAL A 1 103 ? -5.902 -8.004 1.386 1.00 98.25 103 VAL A N 1
ATOM 806 C CA . VAL A 1 103 ? -5.227 -7.952 2.698 1.00 98.25 103 VAL A CA 1
ATOM 807 C C . VAL A 1 103 ? -5.683 -6.740 3.515 1.00 98.25 103 VAL A C 1
ATOM 809 O O . VAL A 1 103 ? -5.994 -6.878 4.694 1.00 98.25 103 VAL A O 1
ATOM 812 N N . ILE A 1 104 ? -5.787 -5.559 2.895 1.00 98.50 104 ILE A N 1
ATOM 813 C CA . ILE A 1 104 ? -6.306 -4.359 3.573 1.00 98.50 104 ILE A CA 1
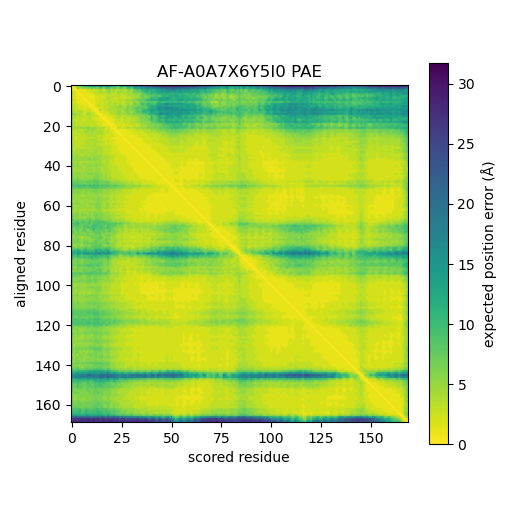ATOM 814 C C . ILE A 1 104 ? -7.741 -4.594 4.071 1.00 98.50 104 ILE A C 1
ATOM 816 O O . ILE A 1 104 ? -8.064 -4.276 5.214 1.00 98.50 104 ILE A O 1
ATOM 820 N N . GLU A 1 105 ? -8.608 -5.151 3.222 1.00 98.56 105 GLU A N 1
ATOM 821 C CA . GLU A 1 105 ? -10.000 -5.432 3.589 1.00 98.56 105 GLU A CA 1
ATOM 822 C C . GLU A 1 105 ? -10.102 -6.469 4.719 1.00 98.56 105 GLU A C 1
ATOM 824 O O . GLU A 1 105 ? -10.969 -6.334 5.578 1.00 98.56 105 GLU A O 1
ATOM 829 N N . GLU A 1 106 ? -9.224 -7.475 4.749 1.00 98.19 106 GLU A N 1
ATOM 830 C CA . GLU A 1 106 ? -9.143 -8.468 5.830 1.00 98.19 106 GLU A CA 1
ATOM 831 C C . GLU A 1 106 ? -8.783 -7.815 7.174 1.00 98.19 106 GLU A C 1
ATOM 833 O O . GLU A 1 106 ? -9.466 -8.067 8.166 1.00 98.19 106 GLU A O 1
ATOM 838 N N . VAL A 1 107 ? -7.793 -6.914 7.199 1.00 98.19 107 VAL A N 1
ATOM 839 C CA . VAL A 1 107 ? -7.414 -6.163 8.412 1.00 98.19 107 VAL A CA 1
ATOM 840 C C . VAL A 1 107 ? -8.572 -5.295 8.912 1.00 98.19 107 VAL A C 1
ATOM 842 O O . VAL A 1 107 ? -8.906 -5.325 10.095 1.00 98.19 107 VAL A O 1
ATOM 845 N N . ILE A 1 108 ? -9.240 -4.558 8.017 1.00 98.19 108 ILE A N 1
ATOM 846 C CA . ILE A 1 108 ? -10.386 -3.707 8.387 1.00 98.19 108 ILE A CA 1
ATOM 847 C C . ILE A 1 108 ? -11.531 -4.553 8.963 1.00 98.19 108 ILE A C 1
ATOM 849 O O . ILE A 1 108 ? -12.117 -4.182 9.979 1.00 98.19 108 ILE A O 1
ATOM 853 N N . ARG A 1 109 ? -11.831 -5.711 8.356 1.00 97.81 109 ARG A N 1
ATOM 854 C CA . ARG A 1 109 ? -12.861 -6.635 8.859 1.00 97.81 109 ARG A CA 1
ATOM 855 C C . ARG A 1 109 ? -12.503 -7.224 10.220 1.00 97.81 109 ARG A C 1
ATOM 857 O O . ARG A 1 109 ? -13.397 -7.332 11.052 1.00 97.81 109 ARG A O 1
ATOM 864 N N . SER A 1 110 ? -11.234 -7.565 10.460 1.00 95.94 110 SER A N 1
ATOM 865 C CA . SER A 1 110 ? -10.770 -7.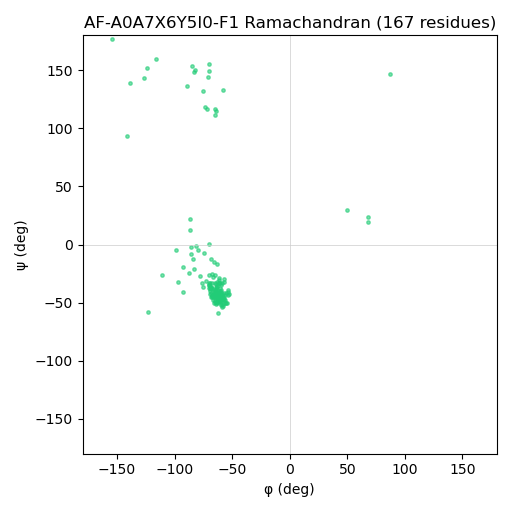992 11.791 1.00 95.94 110 SER A CA 1
ATOM 866 C C . SER A 1 110 ? -11.049 -6.905 12.825 1.00 95.94 110 SER A C 1
ATOM 868 O O . SER A 1 110 ? -11.656 -7.170 13.856 1.00 95.94 110 SER A O 1
ATOM 870 N N . GLY A 1 111 ? -10.731 -5.648 12.503 1.00 96.50 111 GLY A N 1
ATOM 871 C CA . GLY A 1 111 ? -11.023 -4.520 13.385 1.00 96.50 111 GLY A CA 1
ATOM 872 C C . GLY A 1 111 ? -12.509 -4.307 13.670 1.00 96.50 111 GLY A C 1
ATOM 873 O O . GLY A 1 111 ? -12.853 -3.910 14.783 1.00 96.50 111 GLY A O 1
ATOM 874 N N . GLN A 1 112 ? -13.394 -4.599 12.712 1.00 97.00 112 GLN A N 1
ATOM 875 C CA . GLN A 1 112 ? -14.844 -4.582 12.946 1.00 97.00 112 GLN A CA 1
ATOM 876 C C . GLN A 1 112 ? -15.273 -5.723 13.878 1.00 97.00 112 GLN A C 1
ATOM 878 O O . GLN A 1 112 ? -16.042 -5.497 14.804 1.00 97.00 112 GLN A O 1
ATOM 883 N N . GLN A 1 113 ? -14.735 -6.932 13.687 1.00 95.56 113 GLN A N 1
ATOM 884 C CA . GLN A 1 113 ? -15.006 -8.086 14.558 1.00 95.56 113 GLN A CA 1
ATOM 885 C C . GLN A 1 113 ? -14.504 -7.871 15.993 1.00 95.56 113 GLN A C 1
ATOM 887 O O . GLN A 1 113 ? -15.135 -8.323 16.944 1.00 95.56 113 GLN A O 1
ATOM 892 N N . GLU A 1 114 ? -13.392 -7.154 16.153 1.00 95.06 114 GLU A N 1
ATOM 893 C CA . GLU A 1 114 ? -12.833 -6.749 17.448 1.00 95.06 114 GLU A CA 1
ATOM 894 C C . GLU A 1 114 ? -13.620 -5.599 18.113 1.00 95.06 114 GLU A C 1
ATOM 896 O O . GLU A 1 114 ? -13.331 -5.238 19.255 1.00 95.06 114 GLU A O 1
ATOM 901 N N . GLY A 1 115 ? -14.594 -4.995 17.419 1.00 95.38 115 GLY A N 1
ATOM 902 C CA . GLY A 1 115 ? -15.344 -3.830 17.900 1.00 95.38 115 GLY A CA 1
ATOM 903 C C . GLY A 1 115 ? -14.508 -2.547 17.996 1.00 95.38 115 GLY A C 1
ATOM 904 O O . GLY A 1 115 ? -14.868 -1.627 18.730 1.00 95.38 115 GLY A O 1
ATOM 905 N N . LEU A 1 116 ? -13.367 -2.489 17.299 1.00 95.44 116 LEU A N 1
ATOM 906 C CA . LEU A 1 116 ? -12.472 -1.327 17.271 1.00 95.44 116 LEU A CA 1
ATOM 907 C C . LEU A 1 116 ? -12.792 -0.392 16.102 1.00 95.44 116 LEU A C 1
ATOM 909 O O . LEU A 1 116 ? -12.788 0.826 16.270 1.00 95.44 116 LEU A O 1
ATOM 913 N N . VAL A 1 117 ? -13.085 -0.959 14.931 1.00 96.69 117 VAL A N 1
ATOM 914 C CA . VAL A 1 117 ? -13.500 -0.221 13.731 1.00 96.69 117 VAL A CA 1
ATOM 915 C C . VAL A 1 117 ? -15.015 -0.077 13.734 1.00 96.69 117 VAL A C 1
ATOM 917 O O . VAL A 1 117 ? -15.731 -1.038 14.007 1.00 96.69 117 VAL A O 1
ATOM 920 N N . ARG A 1 118 ? -15.515 1.115 13.395 1.00 95.56 118 ARG A N 1
ATOM 921 C CA . ARG A 1 118 ? -16.959 1.388 13.338 1.00 95.56 118 ARG A CA 1
ATOM 922 C C . ARG A 1 118 ? -17.679 0.436 12.360 1.00 95.56 118 ARG A C 1
ATOM 924 O O . ARG A 1 118 ? -17.230 0.214 11.230 1.00 95.56 118 ARG A O 1
ATOM 931 N N . GLU A 1 119 ? -18.800 -0.134 12.796 1.00 94.56 119 GLU A N 1
ATOM 932 C CA . GLU A 1 119 ? -19.543 -1.149 12.028 1.00 94.56 119 GLU A CA 1
ATOM 933 C C . GLU A 1 119 ? -20.169 -0.600 10.739 1.00 94.56 119 GLU A C 1
ATOM 935 O O . GLU A 1 119 ? -20.315 -1.322 9.757 1.00 94.56 119 GLU A O 1
ATOM 940 N N . ASP A 1 120 ? -20.498 0.691 10.714 1.00 95.12 120 ASP A N 1
ATOM 941 C CA . ASP A 1 120 ? -21.098 1.377 9.568 1.00 95.12 120 ASP A CA 1
ATOM 942 C C . ASP A 1 120 ? -20.071 1.802 8.500 1.00 95.12 120 ASP A C 1
ATOM 944 O O . ASP A 1 120 ? -20.440 2.365 7.467 1.00 95.12 120 ASP A O 1
ATOM 948 N N . LEU A 1 121 ? -18.777 1.542 8.722 1.00 95.62 121 LEU A N 1
ATOM 949 C CA . LEU A 1 121 ? -17.736 1.824 7.740 1.00 95.62 121 LEU A CA 1
ATOM 950 C C . LEU A 1 121 ? -17.793 0.820 6.585 1.00 95.62 121 LEU A C 1
ATOM 952 O O . LEU A 1 121 ? -17.539 -0.375 6.758 1.00 95.62 121 LEU A O 1
ATOM 956 N N . ASP A 1 122 ? -18.038 1.320 5.373 1.00 97.69 122 ASP A N 1
ATOM 957 C CA . ASP A 1 122 ? -17.891 0.509 4.167 1.00 97.69 122 ASP A CA 1
ATOM 958 C C . ASP A 1 122 ? -16.418 0.109 3.975 1.00 97.69 122 ASP A C 1
ATOM 960 O O . ASP A 1 122 ? -15.535 0.942 3.752 1.00 97.69 122 ASP A O 1
ATOM 964 N N . VAL A 1 123 ? -16.159 -1.197 4.036 1.00 98.12 123 VAL A N 1
ATOM 965 C CA . VAL A 1 123 ? -14.810 -1.776 3.969 1.00 98.12 123 VAL A CA 1
ATOM 966 C C . VAL A 1 123 ? -14.087 -1.417 2.664 1.00 98.12 123 VAL A C 1
ATOM 968 O O . VAL A 1 123 ? -12.874 -1.202 2.664 1.00 98.12 123 VAL A O 1
ATOM 971 N N . ARG A 1 124 ? -14.804 -1.309 1.536 1.00 97.56 124 ARG A N 1
ATOM 972 C CA . ARG A 1 124 ? -14.193 -0.983 0.236 1.00 97.56 124 ARG A CA 1
ATOM 973 C C . ARG A 1 124 ? -13.830 0.494 0.143 1.00 97.56 124 ARG A C 1
ATOM 975 O O . ARG A 1 124 ? -12.811 0.821 -0.469 1.00 97.56 124 ARG A O 1
ATOM 982 N N . LEU A 1 125 ? -14.645 1.377 0.715 1.00 98.00 125 LEU A N 1
ATOM 983 C CA . LEU A 1 125 ? -14.359 2.801 0.830 1.00 98.00 125 LEU A CA 1
ATOM 984 C C . LEU A 1 125 ? -13.178 3.034 1.772 1.00 98.00 125 LEU A C 1
ATOM 986 O O . LEU A 1 125 ? -12.232 3.718 1.389 1.00 98.00 125 LEU A O 1
ATOM 990 N N . ALA A 1 126 ? -13.177 2.399 2.944 1.00 97.88 126 ALA A N 1
ATOM 991 C CA . ALA A 1 126 ? -12.067 2.465 3.889 1.00 97.88 126 ALA A CA 1
ATOM 992 C C . ALA A 1 126 ? -10.758 1.975 3.264 1.00 97.88 126 ALA A C 1
ATOM 994 O O . ALA A 1 126 ? -9.741 2.661 3.348 1.00 97.88 126 ALA A O 1
ATOM 995 N N . ARG A 1 127 ? -10.795 0.858 2.524 1.00 98.31 127 ARG A N 1
ATOM 996 C CA . ARG A 1 127 ? -9.652 0.393 1.730 1.00 98.31 127 ARG A CA 1
ATOM 997 C C . ARG A 1 127 ? -9.168 1.457 0.741 1.00 98.31 127 ARG A C 1
ATOM 999 O O . ARG A 1 127 ? -7.965 1.679 0.648 1.00 98.31 127 ARG A O 1
ATOM 1006 N N . LYS A 1 128 ? -10.070 2.085 -0.027 1.00 97.75 128 LYS A N 1
ATOM 1007 C CA . LYS A 1 128 ? -9.706 3.137 -0.999 1.00 97.75 128 LYS A CA 1
ATOM 1008 C C . LYS A 1 128 ? -9.028 4.320 -0.309 1.00 97.75 128 LYS A C 1
ATOM 1010 O O . LYS A 1 128 ? -8.028 4.801 -0.828 1.00 97.75 128 LYS A O 1
ATOM 1015 N N . ILE A 1 129 ? -9.554 4.755 0.836 1.00 98.00 129 ILE A N 1
ATOM 1016 C CA . ILE A 1 129 ? -9.007 5.867 1.622 1.00 98.00 129 ILE A CA 1
ATOM 1017 C C . ILE A 1 129 ? -7.629 5.506 2.177 1.00 98.00 129 ILE A C 1
ATOM 1019 O O . ILE A 1 129 ? -6.688 6.262 1.972 1.00 98.00 129 ILE A O 1
ATOM 1023 N N . LEU A 1 130 ? -7.492 4.341 2.818 1.00 98.00 130 LEU A N 1
ATOM 1024 C CA . LEU A 1 130 ? -6.217 3.873 3.362 1.00 98.00 130 LEU A CA 1
ATOM 1025 C C . LEU A 1 130 ? -5.161 3.774 2.262 1.00 98.00 130 LEU A C 1
ATOM 1027 O O . LEU A 1 130 ? -4.084 4.349 2.395 1.00 98.00 130 LEU A O 1
ATOM 1031 N N . PHE A 1 131 ? -5.473 3.064 1.173 1.00 97.38 131 PHE A N 1
ATOM 1032 C CA . PHE A 1 131 ? -4.543 2.909 0.061 1.00 97.38 131 PHE A CA 1
ATOM 1033 C C . PHE A 1 131 ? -4.177 4.273 -0.521 1.00 97.38 131 PHE A C 1
ATOM 1035 O O . PHE A 1 131 ? -2.997 4.585 -0.595 1.00 97.38 131 PHE A O 1
ATOM 1042 N N . GLY A 1 132 ? -5.173 5.094 -0.866 1.00 96.38 132 GLY A N 1
ATOM 1043 C CA . GLY A 1 132 ? -4.959 6.401 -1.483 1.00 96.38 132 GLY A CA 1
ATOM 1044 C C . GLY A 1 132 ? -4.150 7.356 -0.608 1.00 96.38 132 GLY A C 1
ATOM 1045 O O . GLY A 1 132 ? -3.278 8.039 -1.123 1.00 96.38 132 GLY A O 1
ATOM 1046 N N . ALA A 1 133 ? -4.378 7.372 0.707 1.00 97.06 133 ALA A N 1
ATOM 1047 C CA . ALA A 1 133 ? -3.621 8.222 1.623 1.00 97.06 133 ALA A CA 1
ATOM 1048 C C . ALA A 1 133 ? -2.134 7.843 1.658 1.00 97.06 133 ALA A C 1
ATOM 1050 O O . ALA A 1 133 ? -1.274 8.707 1.507 1.00 97.06 133 ALA A O 1
ATOM 1051 N N . VAL A 1 134 ? -1.825 6.553 1.827 1.00 96.88 134 VAL A N 1
ATOM 1052 C CA . VAL A 1 134 ? -0.431 6.083 1.869 1.00 96.88 134 VAL A CA 1
ATOM 1053 C C . VAL A 1 134 ? 0.246 6.284 0.510 1.00 96.88 134 VAL A C 1
ATOM 1055 O O . VAL A 1 134 ? 1.364 6.784 0.435 1.00 96.88 134 VAL A O 1
ATOM 1058 N N . ASP A 1 135 ? -0.452 5.932 -0.565 1.00 95.25 135 ASP A N 1
ATOM 1059 C CA . ASP A 1 135 ? 0.016 6.014 -1.948 1.00 95.25 135 ASP A CA 1
ATOM 1060 C C . ASP A 1 135 ? 0.293 7.462 -2.400 1.00 95.25 135 ASP A C 1
ATOM 1062 O O . ASP A 1 135 ? 1.317 7.739 -3.031 1.00 95.25 135 ASP A O 1
ATOM 1066 N N . GLU A 1 136 ? -0.551 8.415 -1.998 1.00 95.31 136 GLU A N 1
ATOM 1067 C CA . GLU A 1 136 ? -0.344 9.842 -2.268 1.00 95.31 136 GLU A CA 1
ATOM 1068 C C . GLU A 1 136 ? 0.855 10.405 -1.492 1.00 95.31 136 GLU A C 1
ATOM 1070 O O . GLU A 1 136 ? 1.636 11.188 -2.034 1.00 95.31 136 GLU A O 1
ATOM 1075 N N . VAL A 1 137 ? 1.071 9.966 -0.245 1.00 95.12 137 VAL A N 1
ATOM 1076 C CA . VAL A 1 137 ? 2.268 10.347 0.523 1.00 95.12 137 VAL 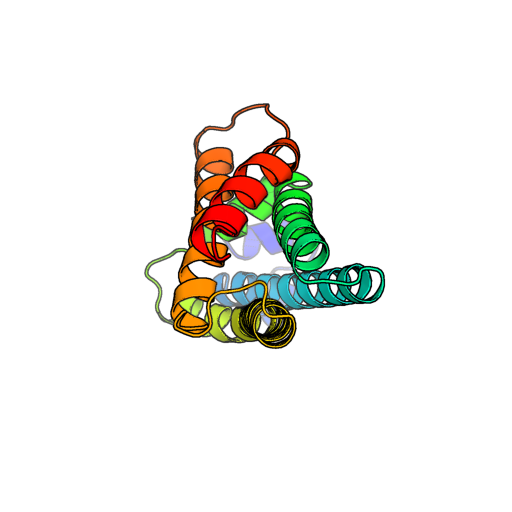A CA 1
ATOM 1077 C C . VAL A 1 137 ? 3.541 9.889 -0.192 1.00 95.12 137 VAL A C 1
ATOM 1079 O O . VAL A 1 137 ? 4.490 10.671 -0.316 1.00 95.12 137 VAL A O 1
ATOM 1082 N N . VAL A 1 138 ? 3.558 8.662 -0.726 1.00 94.38 138 VAL A N 1
ATOM 1083 C CA . VAL A 1 138 ? 4.694 8.181 -1.526 1.00 94.38 138 VAL A CA 1
ATOM 1084 C C . VAL A 1 138 ? 4.843 8.994 -2.812 1.00 94.38 138 VAL A C 1
ATOM 1086 O O . VAL A 1 138 ? 5.955 9.394 -3.154 1.00 94.38 138 VAL A O 1
ATOM 1089 N N . THR A 1 139 ? 3.741 9.291 -3.503 1.00 93.19 139 THR A N 1
ATOM 1090 C CA . THR A 1 139 ? 3.749 10.112 -4.725 1.00 93.19 139 THR A CA 1
ATOM 1091 C C . THR A 1 139 ? 4.381 11.479 -4.466 1.00 93.19 139 THR A C 1
ATOM 1093 O O . THR A 1 139 ? 5.334 11.867 -5.147 1.00 93.19 139 THR A O 1
ATOM 1096 N N . CYS A 1 140 ? 3.939 12.175 -3.416 1.00 92.31 140 CYS A N 1
ATOM 1097 C CA . CYS A 1 140 ? 4.516 13.441 -2.975 1.00 92.31 140 CYS A CA 1
ATOM 1098 C C . CYS A 1 140 ? 6.019 13.326 -2.678 1.00 92.31 140 CYS A C 1
ATOM 1100 O O . CYS A 1 140 ? 6.804 14.198 -3.068 1.00 92.31 140 CYS A O 1
ATOM 1102 N N . TRP A 1 141 ? 6.446 12.262 -1.994 1.00 92.75 141 TRP A N 1
ATOM 1103 C CA . TRP A 1 141 ? 7.857 12.024 -1.686 1.00 92.75 141 TRP A CA 1
ATOM 1104 C C . TRP A 1 141 ? 8.704 11.837 -2.956 1.00 92.75 141 TRP A C 1
ATOM 1106 O O . TRP A 1 141 ? 9.713 12.531 -3.119 1.00 92.75 141 TRP A O 1
ATOM 1116 N N . VAL A 1 142 ? 8.246 11.005 -3.900 1.00 90.75 142 VAL A N 1
ATOM 1117 C CA . VAL A 1 142 ? 8.909 10.784 -5.199 1.00 90.75 142 VAL A CA 1
ATOM 1118 C C . VAL A 1 142 ? 9.008 12.090 -5.991 1.00 90.75 142 VAL A C 1
ATOM 1120 O O . VAL A 1 142 ? 10.081 12.439 -6.488 1.00 90.75 142 VAL A O 1
ATOM 1123 N N . MET A 1 143 ? 7.908 12.842 -6.092 1.00 87.69 143 MET A N 1
ATOM 1124 C CA . MET A 1 143 ? 7.848 14.071 -6.891 1.00 87.69 143 MET A CA 1
ATOM 1125 C C . MET A 1 143 ? 8.718 15.194 -6.325 1.00 87.69 143 MET A C 1
ATOM 1127 O O . MET A 1 143 ? 9.331 15.950 -7.079 1.00 87.69 143 MET A O 1
ATOM 1131 N N . THR A 1 144 ? 8.791 15.314 -4.999 1.00 84.75 144 THR A N 1
ATOM 1132 C CA . THR A 1 144 ? 9.521 16.410 -4.347 1.00 84.75 144 THR A CA 1
ATOM 1133 C C . THR A 1 144 ? 11.012 16.130 -4.159 1.00 84.75 144 THR A C 1
ATOM 1135 O O . THR A 1 144 ? 11.742 17.040 -3.764 1.00 84.75 144 THR A O 1
ATOM 1138 N N . LYS A 1 145 ? 11.484 14.902 -4.439 1.00 74.25 145 LYS A N 1
ATOM 1139 C CA . LYS A 1 145 ? 12.878 14.453 -4.228 1.00 74.25 145 LYS A CA 1
ATOM 1140 C C . LYS A 1 145 ? 13.401 14.772 -2.819 1.00 74.25 145 LYS A C 1
ATOM 1142 O O . LYS A 1 145 ? 14.590 15.047 -2.627 1.00 74.25 145 LYS A O 1
ATOM 1147 N N . LYS A 1 146 ? 12.502 14.814 -1.832 1.00 68.81 146 LYS A N 1
ATOM 1148 C CA . LYS A 1 146 ? 12.837 15.212 -0.464 1.00 68.81 146 LYS A CA 1
ATOM 1149 C C . LYS A 1 146 ? 13.672 14.125 0.212 1.00 68.81 146 LYS A C 1
ATOM 1151 O O . LYS A 1 146 ? 13.455 12.939 0.014 1.00 68.81 146 LYS A O 1
ATOM 1156 N N . LYS A 1 147 ? 14.625 14.555 1.042 1.00 71.62 147 LYS A N 1
ATOM 1157 C CA . LYS A 1 147 ? 15.610 13.686 1.713 1.00 71.62 147 LYS A CA 1
ATOM 1158 C C . LYS A 1 147 ? 15.132 13.100 3.049 1.00 71.62 147 LYS A C 1
ATOM 1160 O O . LYS A 1 147 ? 15.963 12.628 3.815 1.00 71.62 147 LYS A O 1
ATOM 1165 N N . TYR A 1 148 ? 13.841 13.189 3.370 1.00 82.50 148 TYR A N 1
ATOM 1166 C CA . TYR A 1 148 ? 13.342 12.603 4.614 1.00 82.50 148 TYR A CA 1
ATOM 1167 C C . TYR A 1 148 ? 13.074 11.107 4.434 1.00 82.50 148 TYR A C 1
ATOM 1169 O O . TYR A 1 148 ? 12.756 10.647 3.333 1.00 82.50 148 TYR A O 1
ATOM 1177 N N . GLU A 1 149 ? 13.217 10.363 5.527 1.00 86.81 149 GLU A N 1
ATOM 1178 C CA . GLU A 1 149 ? 12.961 8.928 5.570 1.00 86.81 149 GLU A CA 1
ATOM 1179 C C . GLU A 1 149 ? 11.451 8.680 5.482 1.00 86.81 149 GLU A C 1
ATOM 1181 O O . GLU A 1 149 ? 10.695 9.117 6.349 1.00 86.81 149 GLU A O 1
ATOM 1186 N N . LEU A 1 150 ? 10.989 8.021 4.418 1.00 90.12 150 LEU A N 1
ATOM 1187 C CA . LEU A 1 150 ? 9.557 7.851 4.153 1.00 90.12 150 LEU A CA 1
ATOM 1188 C C . LEU A 1 150 ? 8.848 7.039 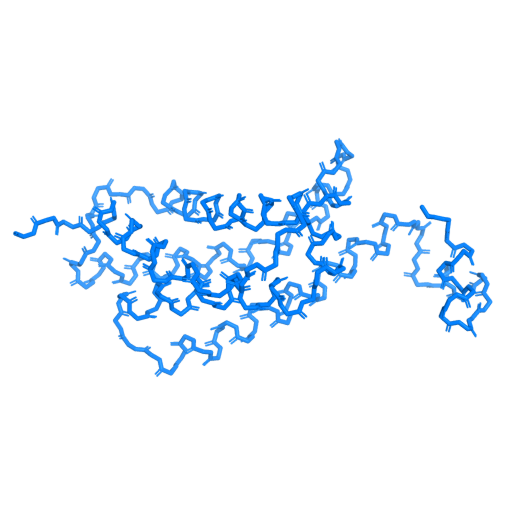5.253 1.00 90.12 150 LEU A C 1
ATOM 1190 O O . LEU A 1 150 ? 7.719 7.353 5.624 1.00 90.12 150 LEU A O 1
ATOM 1194 N N . SER A 1 151 ? 9.539 6.050 5.821 1.00 90.69 151 SER A N 1
ATOM 1195 C CA . SER A 1 151 ? 9.098 5.226 6.958 1.00 90.69 151 SER A CA 1
ATOM 1196 C C . SER A 1 151 ? 8.745 6.047 8.204 1.00 90.69 151 SER A C 1
ATOM 1198 O O . SER A 1 151 ? 7.845 5.656 8.944 1.00 90.69 151 SER A O 1
ATOM 1200 N N . SER A 1 152 ? 9.374 7.212 8.415 1.00 93.06 152 SER A N 1
ATOM 1201 C CA . SER A 1 152 ? 9.084 8.092 9.561 1.00 93.06 152 SER A CA 1
ATOM 1202 C C . SER A 1 152 ? 7.649 8.634 9.563 1.00 93.06 152 SER A C 1
ATOM 1204 O O . SER A 1 152 ? 7.156 9.091 10.592 1.00 93.06 152 SER A O 1
ATOM 1206 N N . LEU A 1 153 ? 6.950 8.554 8.424 1.00 95.56 153 LEU A N 1
ATOM 1207 C CA . LEU A 1 153 ? 5.550 8.953 8.298 1.00 95.56 153 LEU A CA 1
ATOM 1208 C C . LEU A 1 153 ? 4.558 7.843 8.679 1.00 95.56 153 LEU A C 1
ATOM 1210 O O . LEU A 1 153 ? 3.354 8.100 8.679 1.00 95.56 153 LEU A O 1
ATOM 1214 N N . ALA A 1 154 ? 5.023 6.641 9.038 1.00 96.69 154 ALA A N 1
ATOM 1215 C CA . ALA A 1 154 ? 4.141 5.526 9.377 1.00 96.69 154 ALA A CA 1
ATOM 1216 C C . ALA A 1 154 ? 3.221 5.841 10.566 1.00 96.69 154 ALA A C 1
ATOM 1218 O O . ALA A 1 154 ? 2.005 5.695 10.447 1.00 96.69 154 ALA A O 1
ATOM 1219 N N . ASP A 1 155 ? 3.776 6.325 11.681 1.00 96.44 155 ASP A N 1
ATOM 1220 C CA . ASP A 1 155 ? 2.998 6.635 12.887 1.00 96.44 155 ASP A CA 1
ATOM 1221 C C . ASP A 1 155 ? 2.032 7.821 12.704 1.00 96.44 155 ASP A C 1
ATOM 1223 O O . ASP A 1 155 ? 0.867 7.693 13.093 1.00 96.44 155 ASP A O 1
ATOM 1227 N N . PRO A 1 156 ? 2.428 8.947 12.071 1.00 96.81 156 PRO A N 1
ATOM 1228 C CA . PRO A 1 156 ? 1.489 10.016 11.736 1.00 96.81 156 PRO A CA 1
ATOM 1229 C C . PRO A 1 156 ? 0.311 9.550 10.870 1.00 96.81 156 PRO A C 1
ATOM 1231 O O . PRO A 1 156 ? -0.838 9.871 11.174 1.00 96.81 156 PRO A O 1
ATOM 1234 N N . ILE A 1 157 ? 0.569 8.772 9.811 1.00 97.38 157 ILE A N 1
ATOM 1235 C CA . ILE A 1 157 ? -0.495 8.257 8.933 1.00 97.38 157 ILE A CA 1
ATOM 1236 C C . ILE A 1 157 ? -1.389 7.274 9.693 1.00 97.38 157 ILE A C 1
ATOM 1238 O O . ILE A 1 157 ? -2.613 7.344 9.574 1.00 97.38 157 ILE A O 1
ATOM 1242 N N . PHE A 1 158 ? -0.791 6.389 10.495 1.00 97.56 158 PHE A N 1
ATOM 1243 C CA . PHE A 1 158 ? -1.520 5.469 11.361 1.00 97.56 158 PHE A CA 1
ATOM 1244 C C . PHE A 1 158 ? -2.476 6.222 12.288 1.00 97.56 158 PHE A C 1
ATOM 1246 O O . PHE A 1 158 ? -3.657 5.902 12.304 1.00 97.56 158 PHE A O 1
ATOM 1253 N N . SER A 1 159 ? -2.002 7.253 12.991 1.00 97.06 159 SER A N 1
ATOM 1254 C CA . SER A 1 159 ? -2.822 8.029 13.929 1.00 97.06 159 SER A CA 1
ATOM 1255 C C . SER A 1 159 ? -4.035 8.681 13.251 1.00 97.06 159 SER A C 1
ATOM 1257 O O . SER A 1 159 ? -5.144 8.643 13.792 1.00 97.06 159 SER A O 1
ATOM 1259 N N . ILE A 1 160 ? -3.857 9.222 12.038 1.00 97.12 160 ILE A N 1
ATOM 1260 C CA . ILE A 1 160 ? -4.949 9.814 11.248 1.00 97.12 160 ILE A CA 1
ATOM 1261 C C . ILE A 1 160 ? -5.972 8.745 10.847 1.00 97.12 160 ILE A C 1
ATOM 1263 O O . ILE A 1 160 ? -7.173 8.935 11.042 1.00 97.12 160 ILE A O 1
ATOM 1267 N N . LEU A 1 161 ? -5.511 7.621 10.289 1.00 96.56 161 LEU A N 1
ATOM 1268 C CA . LEU A 1 161 ? -6.394 6.555 9.810 1.00 96.56 161 LEU A CA 1
ATOM 1269 C C . LEU A 1 161 ? -7.099 5.825 10.956 1.00 96.56 161 LEU A C 1
ATOM 1271 O O . LEU A 1 161 ? -8.281 5.516 10.839 1.00 96.56 161 LEU A O 1
ATOM 1275 N N . GLU A 1 162 ? -6.408 5.595 12.071 1.00 95.56 162 GLU A N 1
ATOM 1276 C CA . GLU A 1 162 ? -6.995 5.054 13.294 1.00 95.56 162 GLU A CA 1
ATOM 1277 C C . GLU A 1 162 ? -8.131 5.958 13.775 1.00 95.56 162 GLU A C 1
ATOM 1279 O O . GLU A 1 162 ? -9.244 5.480 13.965 1.00 95.56 162 GLU A O 1
ATOM 1284 N N . SER A 1 163 ? -7.885 7.265 13.894 1.00 94.12 163 SER A N 1
ATOM 1285 C CA . SER A 1 163 ? -8.907 8.227 14.327 1.00 94.12 163 SER A CA 1
ATOM 1286 C C . SER A 1 163 ? -10.102 8.287 13.368 1.00 94.12 163 SER A C 1
ATOM 1288 O O . SER A 1 163 ? -11.230 8.516 13.793 1.00 94.12 163 SER A O 1
ATOM 1290 N N . ALA A 1 164 ? -9.871 8.085 12.068 1.00 93.50 164 ALA A N 1
ATOM 1291 C CA . ALA A 1 164 ? -10.928 8.094 11.061 1.00 93.50 164 ALA A CA 1
ATOM 1292 C C . ALA A 1 164 ? -11.777 6.808 11.056 1.00 93.50 164 ALA A C 1
ATOM 1294 O O . ALA A 1 164 ? -12.962 6.853 10.711 1.00 93.50 164 ALA A O 1
ATOM 1295 N N . PHE A 1 165 ? -11.175 5.657 11.369 1.00 94.31 165 PHE A N 1
ATOM 1296 C CA . PHE A 1 165 ? -11.827 4.346 11.264 1.00 94.31 165 PHE A CA 1
ATOM 1297 C C . PHE A 1 165 ? -12.403 3.854 12.592 1.00 94.31 165 PHE A C 1
ATOM 1299 O O . PHE A 1 165 ? -13.414 3.145 12.597 1.00 94.31 165 PHE A O 1
ATOM 1306 N N . CYS A 1 166 ? -11.769 4.210 13.705 1.00 92.75 166 CYS A N 1
ATOM 1307 C CA . CYS A 1 166 ? -12.167 3.766 15.030 1.00 92.75 166 CYS A CA 1
ATOM 1308 C C . CYS A 1 166 ? -13.271 4.648 15.617 1.00 92.75 166 CYS A C 1
ATOM 1310 O O . CYS A 1 166 ? -13.407 5.827 15.294 1.00 92.75 166 CYS A O 1
ATOM 1312 N N . GLN A 1 167 ? -14.060 4.068 16.517 1.00 77.00 167 GLN A N 1
ATOM 1313 C CA . GLN A 1 167 ? -14.986 4.843 17.335 1.00 77.00 167 GLN A CA 1
ATOM 1314 C C . GLN A 1 167 ? -14.201 5.578 18.427 1.00 77.00 167 GLN A C 1
ATOM 1316 O O . GLN A 1 167 ? -13.393 4.966 19.130 1.00 77.00 167 GLN A O 1
ATOM 1321 N N . ASN A 1 168 ? -14.463 6.875 18.604 1.00 61.97 168 ASN A N 1
ATOM 1322 C CA . ASN A 1 168 ? -14.082 7.554 19.838 1.00 61.97 168 ASN A CA 1
ATOM 1323 C C . ASN A 1 168 ? -14.910 6.926 20.963 1.00 61.97 168 ASN A C 1
ATOM 1325 O O . ASN A 1 168 ? -16.134 7.068 20.969 1.00 61.97 168 ASN A O 1
ATOM 1329 N N . LYS A 1 169 ? -14.256 6.190 21.862 1.00 52.03 169 LYS A N 1
ATOM 1330 C CA . LYS A 1 169 ? -14.850 5.864 23.160 1.00 52.03 169 LYS A CA 1
ATOM 1331 C C . LYS A 1 169 ? -14.849 7.098 24.049 1.00 52.03 169 LYS A C 1
ATOM 1333 O O . LYS A 1 169 ? -13.843 7.840 24.000 1.00 52.03 169 LYS A O 1
#

Radius of gyration: 18.03 Å; Cα contacts (8 Å, |Δi|>4): 140; chains: 1; bounding box: 45×30×53 Å

Nearest PDB structures (foldseek):
  3whc-assembly3_F  TM=9.658E-01  e=1.553E-12  Bacillus subtilis subsp. subtilis str. 168
  5gp9-assembly1_A  TM=9.755E-01  e=1.576E-11  Halalkalibacterium halodurans C-125
  5gpa-assembly1_B  TM=9.532E-01  e=7.785E-12  Halalkalibacterium halodurans C-125
  3him-assembly1_A  TM=8.125E-01  e=1.906E-05  Rhodococcus jostii
  7xyi-assembly1_A  TM=7.649E-01  e=4.333E-04  Vibrio cholerae

Foldseek 3Di:
DALCVVCVVVVHHSVVVVVPAVGPLRVLLVVLLVVLVVLLVVLVVQLVVDDDLLSNLLSLLLSLLCVCLVDLVVLCSVLPVLPDPDVVSVVSNVVSVVSVLVSQLVSLVRCVVVLFFDPPDDSNVLSCCSCVVSSVLSNVCSVVVDPDRSSVCSVVSSVVSSVVGGDDD

Mean predicted aligned error: 4.88 Å

Solvent-accessible surface area (backbone atoms only — not comparable to full-atom values): 9368 Å² total; per-residue (Å²): 134,58,62,60,58,54,19,57,75,71,74,45,57,56,71,61,50,57,75,78,31,92,46,63,65,46,47,52,36,52,52,47,38,53,52,41,49,52,50,44,52,53,48,52,60,56,46,74,75,50,73,61,44,68,52,40,52,40,51,52,48,32,51,54,32,40,62,41,52,75,34,63,70,59,32,42,42,64,61,52,69,58,67,51,91,49,64,67,54,50,56,53,47,50,61,44,50,48,60,49,50,49,54,48,37,51,47,53,50,50,15,37,76,70,69,48,26,44,80,86,58,54,56,70,59,52,40,51,49,55,51,49,54,56,52,47,53,51,39,52,42,61,76,65,69,58,90,69,68,52,46,74,49,26,63,64,52,38,54,54,52,47,65,73,46,32,65,87,126

pLDDT: mean 90.73, std 8.0, range [52.03, 98.56]

Sequence (169 aa):
TQVARIAKEAGVADGTIYLYFTSKEDILVSLFAEKMGDFVSQLKEKLARVTGFKEQLRTLIAHHLEVLGSNPAQAMVTQIELRQIDPWINQGISGPLKSYFKVIEEVIRSGQQEGLVREDLDVRLARKILFGAVDEVVTCWVMTKKKYELSSLADPIFSILESAFCQNK